Protein AF-A0A074Z1I9-F1 (afdb_monomer_lite)

Structure (mmCIF, N/CA/C/O backbone):
data_AF-A0A074Z1I9-F1
#
_entry.id   AF-A0A074Z1I9-F1
#
loop_
_atom_site.group_PDB
_atom_site.id
_atom_site.type_symbol
_atom_site.label_atom_id
_atom_site.label_alt_id
_atom_site.label_comp_id
_atom_site.label_asym_id
_atom_site.label_entity_id
_atom_site.label_seq_id
_atom_site.pdbx_PDB_ins_code
_atom_site.Cartn_x
_atom_site.Cartn_y
_atom_site.Cartn_z
_atom_site.occupancy
_atom_site.B_iso_or_equiv
_atom_site.auth_seq_id
_atom_site.auth_comp_id
_atom_site.auth_asym_id
_atom_site.auth_atom_id
_atom_site.pdbx_PDB_model_num
ATOM 1 N N . TRP A 1 1 ? 6.965 2.375 -13.807 1.00 89.19 1 TRP A N 1
ATOM 2 C CA . TRP A 1 1 ? 5.903 2.749 -12.855 1.00 89.19 1 TRP A CA 1
ATOM 3 C C . TRP A 1 1 ? 4.991 1.568 -12.574 1.00 89.19 1 TRP A C 1
ATOM 5 O O . TRP A 1 1 ? 4.838 0.705 -13.433 1.00 89.19 1 TRP A O 1
ATOM 15 N N . ILE A 1 2 ? 4.421 1.511 -11.373 1.00 94.44 2 ILE A N 1
ATOM 16 C CA . ILE A 1 2 ? 3.425 0.518 -10.962 1.00 94.44 2 ILE A CA 1
ATOM 17 C C . ILE A 1 2 ? 2.155 1.262 -10.552 1.00 94.44 2 ILE A C 1
ATOM 19 O O . ILE A 1 2 ? 2.237 2.251 -9.822 1.00 94.44 2 ILE A O 1
ATOM 23 N N . LEU A 1 3 ? 0.995 0.778 -10.992 1.00 95.69 3 LEU A N 1
ATOM 24 C CA . LEU A 1 3 ? -0.286 1.140 -10.397 1.00 95.69 3 LEU A CA 1
ATOM 25 C C . LEU A 1 3 ? -0.523 0.187 -9.223 1.00 95.69 3 LEU A C 1
ATOM 27 O O . LEU A 1 3 ? -0.959 -0.951 -9.404 1.00 95.69 3 LEU A O 1
ATOM 31 N N . ALA A 1 4 ? -0.163 0.635 -8.023 1.00 96.50 4 ALA A N 1
ATOM 32 C CA . ALA A 1 4 ? -0.278 -0.159 -6.811 1.00 96.50 4 ALA A CA 1
ATOM 33 C C . ALA A 1 4 ? -1.716 -0.103 -6.300 1.00 96.50 4 ALA A C 1
ATOM 35 O O . ALA A 1 4 ? -2.220 0.984 -6.013 1.00 96.50 4 ALA A O 1
ATOM 36 N N . ARG A 1 5 ? -2.361 -1.263 -6.177 1.00 97.25 5 ARG A N 1
ATOM 37 C CA . ARG A 1 5 ? -3.662 -1.430 -5.527 1.00 97.25 5 ARG A CA 1
ATOM 38 C C . ARG A 1 5 ? -3.447 -1.980 -4.128 1.00 97.25 5 ARG A C 1
ATOM 40 O O . ARG A 1 5 ? -2.879 -3.053 -3.982 1.00 97.25 5 ARG A O 1
ATOM 47 N N . PHE A 1 6 ? -3.881 -1.250 -3.117 1.00 97.38 6 PHE A N 1
ATOM 48 C CA . PHE A 1 6 ? -3.733 -1.612 -1.717 1.00 97.38 6 PHE A CA 1
ATOM 49 C C . PHE A 1 6 ? -5.033 -2.224 -1.208 1.00 97.38 6 PHE A C 1
ATOM 51 O O . PHE A 1 6 ? -6.098 -1.635 -1.392 1.00 97.38 6 PHE A O 1
ATOM 58 N N . TYR A 1 7 ? -4.929 -3.379 -0.556 1.00 95.75 7 TYR A N 1
ATOM 59 C CA . TYR A 1 7 ? -6.048 -4.124 0.010 1.00 95.75 7 TYR A CA 1
ATOM 60 C C . TYR A 1 7 ? -5.778 -4.440 1.476 1.00 95.75 7 TYR A C 1
ATOM 62 O O . TYR A 1 7 ? -4.732 -4.994 1.812 1.00 95.75 7 TYR A O 1
ATOM 70 N N . CYS A 1 8 ? -6.718 -4.112 2.354 1.00 92.62 8 CYS A N 1
ATOM 71 C CA . CYS A 1 8 ? -6.594 -4.414 3.765 1.00 92.62 8 CYS A CA 1
ATOM 72 C C . CYS A 1 8 ? -7.207 -5.785 4.017 1.00 92.62 8 CYS A C 1
ATOM 74 O O . CYS A 1 8 ? -8.392 -6.000 3.776 1.00 92.62 8 CYS A O 1
ATOM 76 N N . LEU A 1 9 ? -6.398 -6.716 4.520 1.00 90.38 9 LEU A N 1
ATOM 77 C CA . LEU A 1 9 ? -6.837 -8.096 4.734 1.00 90.38 9 LEU A CA 1
ATOM 78 C C . LEU A 1 9 ? -7.972 -8.220 5.761 1.00 90.38 9 LEU A C 1
ATOM 80 O O . LEU A 1 9 ? -8.673 -9.223 5.763 1.00 90.38 9 LEU A O 1
ATOM 84 N N . SER A 1 10 ? -8.161 -7.216 6.616 1.00 85.69 10 SER A N 1
ATOM 85 C CA . SER A 1 10 ? -9.186 -7.215 7.665 1.00 85.69 10 SER A CA 1
ATOM 86 C C . SER A 1 10 ? -10.587 -6.804 7.198 1.00 85.69 10 SER A C 1
ATOM 88 O O . SER A 1 10 ? -11.512 -6.951 7.985 1.00 85.69 10 SER A O 1
ATOM 90 N N . CYS A 1 11 ? -10.740 -6.289 5.973 1.00 86.69 11 CYS A N 1
ATOM 91 C CA . CYS A 1 11 ? -12.033 -5.942 5.354 1.00 86.69 11 CYS A CA 1
ATOM 92 C C . CYS A 1 11 ? -12.091 -6.346 3.883 1.00 86.69 11 CYS A C 1
ATOM 94 O O . CYS A 1 11 ? -12.716 -5.658 3.073 1.00 86.69 11 CYS A O 1
ATOM 96 N N . LEU A 1 12 ? -11.386 -7.406 3.491 1.00 88.56 12 LEU A N 1
ATOM 97 C CA . LEU A 1 12 ? -11.236 -7.758 2.080 1.00 88.56 12 LEU A CA 1
ATOM 98 C C . LEU A 1 12 ? -12.593 -8.032 1.400 1.00 88.56 12 LEU A C 1
ATOM 100 O O . LEU A 1 12 ? -12.751 -7.797 0.204 1.00 88.56 12 LEU A O 1
ATOM 104 N N . GLU A 1 13 ? -13.584 -8.477 2.171 1.00 87.50 13 GLU A N 1
ATOM 105 C CA . GLU A 1 13 ? -14.967 -8.705 1.757 1.00 87.50 13 GLU A CA 1
ATOM 106 C C . GLU A 1 13 ? -15.760 -7.422 1.446 1.00 87.50 13 GLU A C 1
ATOM 108 O O . GLU A 1 13 ? -16.782 -7.488 0.760 1.00 87.50 13 GLU A O 1
ATOM 113 N N . ILE A 1 14 ? -15.288 -6.252 1.890 1.00 86.31 14 ILE A N 1
ATOM 114 C CA . ILE A 1 14 ? -15.908 -4.947 1.634 1.00 86.31 14 ILE A CA 1
ATOM 115 C C . ILE A 1 14 ? -15.129 -4.240 0.517 1.00 86.31 14 ILE A C 1
ATOM 117 O O . ILE A 1 14 ? -14.149 -3.533 0.753 1.00 86.31 14 ILE A O 1
ATOM 121 N N . SER A 1 15 ? -15.572 -4.406 -0.731 1.00 83.44 15 SER A N 1
ATOM 122 C CA . SER A 1 15 ? -14.830 -3.940 -1.914 1.00 83.44 15 SER A CA 1
ATOM 123 C C . SER A 1 15 ? -14.490 -2.445 -1.899 1.00 83.44 15 SER A C 1
ATOM 125 O O . SER A 1 15 ? -13.378 -2.074 -2.267 1.00 83.44 15 SER A O 1
ATOM 127 N N . GLU A 1 16 ? -15.413 -1.594 -1.444 1.00 84.62 16 GLU A N 1
ATOM 128 C CA . GLU A 1 16 ? -15.277 -0.127 -1.450 1.00 84.62 16 GLU A CA 1
ATOM 129 C C . GLU A 1 16 ? -14.830 0.457 -0.098 1.00 84.62 16 GLU A C 1
ATOM 131 O O . GLU A 1 16 ? -15.015 1.645 0.169 1.00 84.62 16 GLU A O 1
ATOM 136 N N . HIS A 1 17 ? -14.239 -0.364 0.776 1.00 87.62 17 HIS A N 1
ATOM 137 C CA . HIS A 1 17 ? -13.730 0.116 2.058 1.00 87.62 17 HIS A CA 1
ATOM 138 C C . HIS A 1 17 ? -12.610 1.162 1.849 1.00 87.62 17 HIS A C 1
ATOM 140 O O . HIS A 1 17 ? -11.752 0.959 0.995 1.00 87.62 17 HIS A O 1
ATOM 146 N N . PRO A 1 18 ? -12.521 2.257 2.631 1.00 86.75 18 PRO A N 1
ATOM 147 C CA . PRO A 1 18 ? -11.529 3.328 2.437 1.00 86.75 18 PRO A CA 1
ATOM 148 C C . PRO A 1 18 ? -10.084 2.911 2.724 1.00 86.75 18 PRO A C 1
ATOM 150 O O . PRO A 1 18 ? -9.142 3.629 2.387 1.00 86.75 18 PRO A O 1
ATOM 153 N N . TYR A 1 19 ? -9.897 1.747 3.341 1.00 89.69 19 TYR A N 1
ATOM 154 C CA . TYR A 1 19 ? -8.596 1.089 3.440 1.00 89.69 19 TYR A CA 1
ATOM 155 C C . TYR A 1 19 ? -8.171 0.406 2.130 1.00 89.69 19 TYR A C 1
ATOM 157 O O . TYR A 1 19 ? -7.014 0.024 1.981 1.00 89.69 19 TYR A O 1
ATOM 165 N N . HIS A 1 20 ? -9.062 0.311 1.145 1.00 93.19 20 HIS A N 1
ATOM 166 C CA . HIS A 1 20 ? -8.740 -0.080 -0.218 1.00 93.19 20 HIS A CA 1
ATOM 167 C C . HIS A 1 20 ? -8.540 1.163 -1.073 1.00 93.19 20 HIS A C 1
ATOM 169 O O . HIS A 1 20 ? -9.398 2.042 -1.148 1.00 93.19 20 HIS A O 1
ATOM 175 N N . PHE A 1 21 ? -7.383 1.269 -1.717 1.00 94.94 21 PHE A N 1
ATOM 176 C CA . PHE A 1 21 ? -7.067 2.429 -2.546 1.00 94.94 21 PHE A CA 1
ATOM 177 C C . PHE A 1 21 ? -6.017 2.089 -3.597 1.00 94.94 21 PHE A C 1
ATOM 179 O O . PHE A 1 21 ? -5.384 1.040 -3.554 1.00 94.94 21 PHE A O 1
ATOM 186 N N . SER A 1 22 ? -5.826 2.981 -4.566 1.00 95.38 22 SER A N 1
ATOM 187 C CA . SER A 1 22 ? -4.796 2.830 -5.596 1.00 95.38 22 SER A CA 1
ATOM 188 C C . SER A 1 22 ? -3.871 4.039 -5.635 1.00 95.38 22 SER A C 1
ATOM 190 O O . SER A 1 22 ? -4.297 5.160 -5.353 1.00 95.38 22 SER A O 1
ATOM 192 N N . ARG A 1 23 ? -2.601 3.824 -5.987 1.00 94.12 23 ARG A N 1
ATOM 193 C CA . ARG A 1 23 ? -1.612 4.895 -6.154 1.00 94.12 23 ARG A CA 1
ATOM 194 C C . ARG A 1 23 ? -0.532 4.504 -7.157 1.00 94.12 23 ARG A C 1
ATOM 196 O O . ARG A 1 23 ? -0.017 3.391 -7.116 1.00 94.12 23 ARG A O 1
ATOM 203 N N . SER A 1 24 ? -0.135 5.443 -8.010 1.00 93.25 24 SER A N 1
ATOM 204 C CA . SER A 1 24 ? 1.043 5.269 -8.863 1.00 93.25 24 SER A CA 1
ATOM 205 C C . SER A 1 24 ? 2.323 5.394 -8.038 1.00 93.25 24 SER A C 1
ATOM 207 O O . SER A 1 24 ? 2.518 6.389 -7.336 1.00 93.25 24 SER A O 1
ATOM 209 N N . ILE A 1 25 ? 3.197 4.393 -8.130 1.00 94.00 25 ILE A N 1
ATOM 210 C CA . ILE A 1 25 ? 4.480 4.344 -7.420 1.00 94.00 25 ILE A CA 1
ATOM 211 C C . ILE A 1 25 ? 5.622 3.927 -8.352 1.00 94.00 25 ILE A C 1
ATOM 213 O O . ILE A 1 25 ? 5.417 3.317 -9.408 1.00 94.00 25 ILE A O 1
ATOM 217 N N . SER A 1 26 ? 6.850 4.247 -7.952 1.00 93.06 26 SER A N 1
ATOM 218 C CA . SER A 1 26 ? 8.040 3.729 -8.621 1.00 93.06 26 SER A CA 1
ATOM 219 C C . SER A 1 26 ? 8.289 2.280 -8.203 1.00 93.06 26 SER A C 1
ATOM 221 O O . SER A 1 26 ? 8.063 1.908 -7.057 1.00 93.06 26 SER A O 1
ATOM 223 N N . VAL A 1 27 ? 8.818 1.459 -9.112 1.00 93.56 27 VAL A N 1
ATOM 224 C CA . VAL A 1 27 ? 9.284 0.105 -8.756 1.00 93.56 27 VAL A CA 1
ATOM 225 C C . VAL A 1 27 ? 10.576 0.139 -7.921 1.00 93.56 27 VAL A C 1
ATOM 227 O O . VAL A 1 27 ? 10.934 -0.845 -7.290 1.00 93.56 27 VAL A O 1
ATOM 230 N N . ASN A 1 28 ? 11.243 1.293 -7.855 1.00 94.19 28 ASN A N 1
ATOM 231 C CA . ASN A 1 28 ? 12.412 1.504 -6.997 1.00 94.19 28 ASN A CA 1
ATOM 232 C C . ASN A 1 28 ? 12.014 1.948 -5.576 1.00 94.19 28 ASN A C 1
ATOM 234 O O . ASN A 1 28 ? 12.870 2.311 -4.776 1.00 94.19 28 ASN A O 1
ATOM 238 N N . THR A 1 29 ? 10.715 2.001 -5.267 1.00 94.31 29 THR A N 1
ATOM 239 C CA . THR A 1 29 ? 10.237 2.258 -3.906 1.00 94.31 29 THR A CA 1
ATOM 240 C C . THR A 1 29 ? 10.668 1.105 -2.995 1.00 94.31 29 THR A C 1
ATOM 242 O O . THR A 1 29 ? 10.615 -0.056 -3.394 1.00 94.31 29 THR A O 1
ATOM 245 N N . TYR A 1 30 ? 11.100 1.420 -1.776 1.00 94.75 30 TYR A N 1
ATOM 246 C CA . TYR A 1 30 ? 11.354 0.423 -0.737 1.00 94.75 30 TYR A CA 1
ATOM 247 C C . TYR A 1 30 ? 10.040 -0.093 -0.143 1.00 94.75 30 TYR A C 1
ATOM 249 O O . TYR A 1 30 ? 9.078 0.670 -0.033 1.00 94.75 30 TYR A O 1
ATOM 257 N N . SER A 1 31 ? 10.003 -1.354 0.301 1.00 92.06 31 SER A N 1
ATOM 258 C CA . SER A 1 31 ? 8.825 -1.939 0.968 1.00 92.06 31 SER A CA 1
ATOM 259 C C . SER A 1 31 ? 8.329 -1.094 2.147 1.00 92.06 31 SER A C 1
ATOM 261 O O . SER A 1 31 ? 7.126 -0.961 2.347 1.00 92.06 31 SER A O 1
ATOM 263 N N . GLU A 1 32 ? 9.234 -0.472 2.908 1.00 91.50 32 GLU A N 1
ATOM 264 C CA . GLU A 1 32 ? 8.873 0.424 4.018 1.00 91.50 32 GLU A CA 1
ATOM 265 C C . GLU A 1 32 ? 8.092 1.662 3.549 1.00 91.50 32 GLU A C 1
ATOM 267 O O . GLU A 1 32 ? 7.127 2.074 4.191 1.00 91.50 32 GLU A O 1
ATOM 272 N N . GLY A 1 33 ? 8.421 2.189 2.366 1.00 93.44 33 GLY A N 1
ATOM 273 C CA . GLY A 1 33 ? 7.718 3.322 1.773 1.00 93.44 33 GLY A CA 1
ATOM 274 C C . GLY A 1 33 ? 6.268 2.987 1.417 1.00 93.44 33 GLY A C 1
ATOM 275 O O . GLY A 1 33 ? 5.417 3.877 1.401 1.00 93.44 33 GLY A O 1
ATOM 276 N N . LEU A 1 34 ? 5.947 1.708 1.184 1.00 95.25 34 LEU A N 1
ATOM 277 C CA . LEU A 1 34 ? 4.559 1.268 1.030 1.00 95.25 34 LEU A CA 1
ATOM 278 C C . LEU A 1 34 ? 3.775 1.404 2.337 1.00 95.25 34 LEU A C 1
ATOM 280 O O . LEU A 1 34 ? 2.626 1.845 2.308 1.00 95.25 34 LEU A O 1
ATOM 284 N N . ALA A 1 35 ? 4.389 1.077 3.478 1.00 92.31 35 ALA A N 1
ATOM 285 C CA . ALA A 1 35 ? 3.756 1.254 4.782 1.00 92.31 35 ALA A CA 1
ATOM 286 C C . ALA A 1 35 ? 3.444 2.734 5.036 1.00 92.31 35 ALA A C 1
ATOM 288 O O . ALA A 1 35 ? 2.341 3.062 5.469 1.00 92.31 35 ALA A O 1
ATOM 289 N N . ASP A 1 36 ? 4.353 3.642 4.681 1.00 91.94 36 ASP A N 1
ATOM 290 C CA . ASP A 1 36 ? 4.115 5.082 4.812 1.00 91.94 36 ASP A CA 1
ATOM 291 C C . ASP A 1 36 ? 3.004 5.585 3.890 1.00 91.94 36 ASP A C 1
ATOM 293 O O . ASP A 1 36 ? 2.187 6.415 4.292 1.00 91.94 36 ASP A O 1
ATOM 297 N N . ILE A 1 37 ? 2.912 5.063 2.664 1.00 94.38 37 ILE A N 1
ATOM 298 C CA . ILE A 1 37 ? 1.786 5.351 1.765 1.00 94.38 37 ILE A CA 1
ATOM 299 C C . ILE A 1 37 ? 0.463 4.920 2.404 1.00 94.38 37 ILE A C 1
ATOM 301 O O . ILE A 1 37 ? -0.494 5.699 2.386 1.00 94.38 37 ILE A O 1
ATOM 305 N N . ILE A 1 38 ? 0.418 3.720 2.990 1.00 92.88 38 ILE A N 1
ATOM 306 C CA . ILE A 1 38 ? -0.762 3.207 3.691 1.00 92.88 38 ILE A CA 1
ATOM 307 C C . ILE A 1 38 ? -1.116 4.129 4.854 1.00 92.88 38 ILE A C 1
ATOM 309 O O . ILE A 1 38 ? -2.239 4.627 4.891 1.00 92.88 38 ILE A O 1
ATOM 313 N N . ARG A 1 39 ? -0.183 4.436 5.762 1.00 89.06 39 ARG A N 1
ATOM 314 C CA . ARG A 1 39 ? -0.447 5.321 6.913 1.00 89.06 39 ARG A CA 1
ATOM 315 C C . ARG A 1 39 ? -0.966 6.687 6.480 1.00 89.06 39 ARG A C 1
ATOM 317 O O . ARG A 1 39 ? -1.985 7.142 6.987 1.00 89.06 39 ARG A O 1
ATOM 324 N N . ASN A 1 40 ? -0.322 7.301 5.490 1.00 88.56 40 ASN A N 1
ATOM 325 C CA . ASN A 1 40 ? -0.712 8.618 4.993 1.00 88.56 40 ASN A CA 1
ATOM 326 C C . ASN A 1 40 ? -2.117 8.628 4.377 1.00 88.56 40 ASN A C 1
ATOM 328 O O . ASN A 1 40 ? -2.834 9.614 4.520 1.00 88.56 40 ASN A O 1
ATOM 332 N N . ARG A 1 41 ? -2.520 7.552 3.687 1.00 88.31 41 ARG A N 1
ATOM 333 C CA . ARG A 1 41 ? -3.857 7.463 3.083 1.00 88.31 41 ARG A CA 1
ATOM 334 C C . ARG A 1 41 ? -4.941 7.116 4.099 1.00 88.31 41 ARG A C 1
ATOM 336 O O . ARG A 1 41 ? -6.062 7.595 3.978 1.00 88.31 41 ARG A O 1
ATOM 343 N N . THR A 1 42 ? -4.615 6.257 5.055 1.00 84.31 42 THR A N 1
ATOM 344 C CA . THR A 1 42 ? -5.597 5.601 5.929 1.00 84.31 42 THR A CA 1
ATOM 345 C C . THR A 1 42 ? -5.682 6.212 7.323 1.00 84.31 42 THR A C 1
ATOM 347 O O . THR A 1 42 ? -6.633 5.934 8.047 1.00 84.31 42 THR A O 1
ATOM 350 N N . GLY A 1 43 ? -4.697 7.019 7.722 1.00 80.88 43 GLY A N 1
ATOM 351 C CA . GLY A 1 43 ? -4.579 7.540 9.082 1.00 80.88 43 GLY A CA 1
ATOM 352 C C . GLY A 1 43 ? -4.173 6.486 10.116 1.00 80.88 43 GLY A C 1
ATOM 353 O O . GLY A 1 43 ? -4.246 6.755 11.311 1.00 80.88 43 GLY A O 1
ATOM 354 N N . LEU A 1 44 ? -3.759 5.286 9.689 1.00 81.44 44 LEU A N 1
ATOM 355 C CA . LEU A 1 44 ? -3.325 4.236 10.606 1.00 81.44 44 LEU A CA 1
ATOM 356 C C . LEU A 1 44 ? -2.033 4.639 11.329 1.00 81.44 44 LEU A C 1
ATOM 358 O O . LEU A 1 44 ? -1.005 4.885 10.702 1.00 81.44 44 LEU A O 1
ATOM 362 N N . CYS A 1 45 ? -2.067 4.615 12.660 1.00 76.44 45 CYS A N 1
ATOM 363 C CA . CYS A 1 45 ? -0.922 4.936 13.521 1.00 76.44 45 CYS A CA 1
ATOM 364 C C . CYS A 1 45 ? -0.130 3.695 13.972 1.00 76.44 45 CYS A C 1
ATOM 366 O O . CYS A 1 45 ? 0.621 3.757 14.942 1.00 76.44 45 CYS A O 1
ATOM 368 N N . THR A 1 46 ? -0.306 2.552 13.304 1.00 76.94 46 THR A N 1
ATOM 369 C CA . THR A 1 46 ? 0.339 1.300 13.719 1.00 76.94 46 THR A CA 1
ATOM 370 C C . THR A 1 46 ? 1.866 1.338 13.511 1.00 76.94 46 THR A C 1
ATOM 372 O O . THR A 1 46 ? 2.334 1.779 12.446 1.00 76.94 46 THR A O 1
ATOM 375 N N . PRO A 1 47 ? 2.667 0.850 14.484 1.00 75.31 47 PRO A N 1
ATOM 376 C CA . PRO A 1 47 ? 4.123 0.813 14.364 1.00 75.31 47 PRO A CA 1
ATOM 377 C C . PRO A 1 47 ? 4.581 -0.106 13.228 1.00 75.31 47 PRO A C 1
ATOM 379 O O . PRO A 1 47 ? 5.529 0.226 12.519 1.00 75.31 47 PRO A O 1
ATOM 382 N N . LYS A 1 48 ? 3.872 -1.216 12.981 1.00 84.12 48 LYS A N 1
ATOM 383 C CA . LYS A 1 48 ? 4.209 -2.184 11.930 1.00 84.12 48 LYS A CA 1
ATOM 384 C C . LYS A 1 48 ? 3.017 -2.465 11.020 1.00 84.12 48 LYS A C 1
ATOM 386 O O . LYS A 1 48 ? 1.870 -2.533 11.462 1.00 84.12 48 LYS A O 1
ATOM 391 N N . ILE A 1 49 ? 3.305 -2.629 9.731 1.00 89.75 49 ILE A N 1
ATOM 392 C CA . ILE A 1 49 ? 2.355 -3.057 8.700 1.00 89.75 49 ILE A CA 1
ATOM 393 C C . ILE A 1 49 ? 3.036 -4.175 7.915 1.00 89.75 49 ILE A C 1
ATOM 395 O O . ILE A 1 49 ? 4.069 -3.938 7.292 1.00 89.75 49 ILE A O 1
ATOM 399 N N . ALA A 1 50 ? 2.476 -5.381 7.964 1.00 92.00 50 ALA A N 1
ATOM 400 C CA . ALA A 1 50 ? 2.897 -6.469 7.091 1.00 92.00 50 ALA A CA 1
ATOM 401 C C . ALA A 1 50 ? 2.271 -6.278 5.708 1.00 92.00 50 ALA A C 1
ATOM 403 O O . ALA A 1 50 ? 1.100 -5.903 5.614 1.00 92.00 50 ALA A O 1
ATOM 404 N N . ILE A 1 51 ? 3.050 -6.506 4.649 1.00 95.31 51 ILE A N 1
ATOM 405 C CA . ILE A 1 51 ? 2.640 -6.293 3.257 1.00 95.31 51 ILE A CA 1
ATOM 406 C C . ILE A 1 51 ? 3.016 -7.526 2.438 1.00 95.31 51 ILE A C 1
ATOM 408 O O . ILE A 1 51 ? 4.123 -8.048 2.563 1.00 95.31 51 ILE A O 1
ATOM 412 N N . PHE A 1 52 ? 2.094 -7.959 1.589 1.00 96.19 52 PHE A N 1
ATOM 413 C CA . PHE A 1 52 ? 2.139 -9.191 0.817 1.00 96.19 52 PHE A CA 1
ATOM 414 C C . PHE A 1 52 ? 1.701 -8.945 -0.630 1.00 96.19 52 PHE A C 1
ATOM 416 O O . PHE A 1 52 ? 1.037 -7.951 -0.933 1.00 96.19 52 PHE A O 1
ATOM 423 N N . LEU A 1 53 ? 2.028 -9.886 -1.517 1.00 95.62 53 LEU A N 1
ATOM 424 C CA . LEU A 1 53 ? 1.599 -9.873 -2.924 1.00 95.62 53 LEU A CA 1
ATOM 425 C C . LEU A 1 53 ? 0.388 -10.776 -3.205 1.00 95.62 53 LEU A C 1
ATOM 427 O O . LEU A 1 53 ? -0.101 -10.804 -4.332 1.00 95.62 53 LEU A O 1
ATOM 431 N N . SER A 1 54 ? -0.106 -11.493 -2.191 1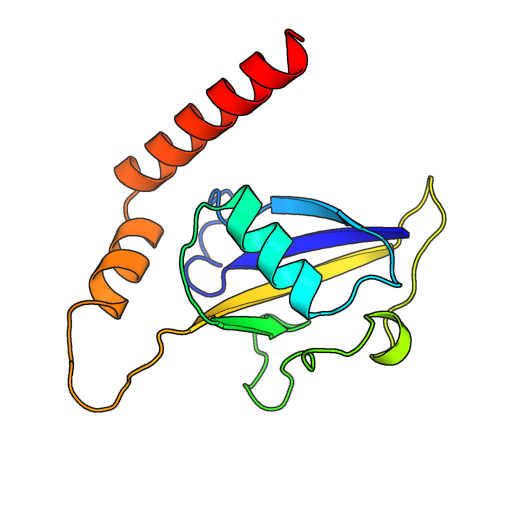.00 94.56 54 SER A N 1
ATOM 432 C CA . SER A 1 54 ? -1.298 -12.339 -2.287 1.00 94.56 54 SER A CA 1
ATOM 433 C C . SER A 1 54 ? -2.218 -12.150 -1.083 1.00 94.56 54 SER A C 1
ATOM 435 O O . SER A 1 54 ? -1.761 -11.795 0.004 1.00 94.56 54 SER A O 1
ATOM 437 N N . SER A 1 55 ? -3.514 -12.399 -1.275 1.00 92.06 55 SER A N 1
ATOM 438 C CA . SER A 1 55 ? -4.531 -12.304 -0.221 1.00 92.06 55 SER A CA 1
ATOM 439 C C . SER A 1 55 ? -4.477 -13.458 0.783 1.00 92.06 55 SER A C 1
ATOM 441 O O . SER A 1 55 ? -4.903 -13.307 1.921 1.00 92.06 55 SER A O 1
ATOM 443 N N . ASP A 1 56 ? -3.978 -14.613 0.350 1.00 90.38 56 ASP A N 1
ATOM 444 C CA . ASP A 1 56 ? -3.808 -15.846 1.130 1.00 90.38 56 ASP A CA 1
ATOM 445 C C . ASP A 1 56 ? -2.365 -16.028 1.632 1.00 90.38 56 ASP A C 1
ATOM 447 O O . ASP A 1 56 ? -1.979 -17.108 2.073 1.00 90.38 56 ASP A O 1
ATOM 451 N N . ALA A 1 57 ? -1.562 -14.967 1.549 1.00 84.00 57 ALA A N 1
ATOM 452 C CA . ALA A 1 57 ? -0.151 -14.982 1.882 1.00 84.00 57 ALA A CA 1
ATOM 453 C C . ALA A 1 57 ? 0.111 -15.331 3.357 1.00 84.00 57 ALA A C 1
ATOM 455 O O . 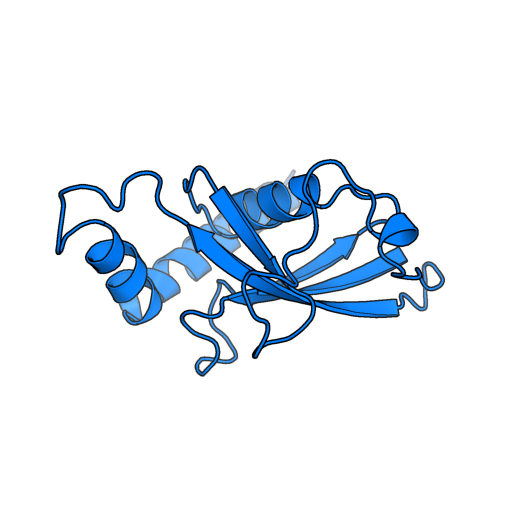ALA A 1 57 ? -0.496 -14.775 4.276 1.00 84.00 57 ALA A O 1
ATOM 456 N N . GLU A 1 58 ? 1.079 -16.220 3.568 1.00 86.00 58 GLU A N 1
ATOM 457 C CA . GLU A 1 58 ? 1.631 -16.525 4.886 1.00 86.00 58 GLU A CA 1
ATOM 458 C C . GLU A 1 58 ? 2.634 -15.450 5.321 1.00 86.00 58 GLU A C 1
ATOM 460 O O . GLU A 1 58 ? 3.284 -14.815 4.485 1.00 86.00 58 GLU A O 1
ATOM 465 N N . ASP A 1 59 ? 2.849 -15.308 6.632 1.00 82.88 59 ASP A N 1
ATOM 466 C CA . ASP A 1 59 ? 3.804 -14.343 7.199 1.00 82.88 59 ASP A CA 1
ATOM 467 C C . ASP A 1 59 ? 5.240 -14.540 6.660 1.00 82.88 59 ASP A C 1
ATOM 469 O O . ASP A 1 59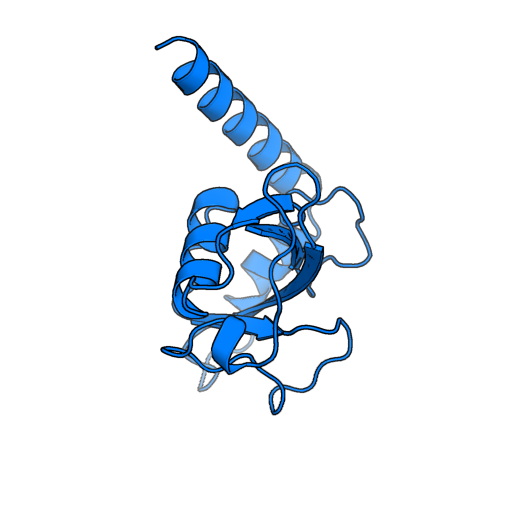 ? 6.004 -13.584 6.539 1.00 82.88 59 ASP A O 1
ATOM 473 N N . SER A 1 60 ? 5.594 -15.764 6.247 1.00 86.19 60 SER A N 1
ATOM 474 C CA . SER A 1 60 ? 6.875 -16.108 5.605 1.00 86.19 60 SER A CA 1
ATOM 475 C C . SER A 1 60 ? 7.090 -15.431 4.243 1.00 86.19 60 SER A C 1
ATOM 477 O O . SER A 1 60 ? 8.227 -15.275 3.800 1.00 86.19 60 SER A O 1
ATOM 479 N N . THR A 1 61 ? 6.008 -15.013 3.584 1.00 89.81 61 THR A N 1
ATOM 480 C CA . THR A 1 61 ? 6.010 -14.373 2.258 1.00 89.81 61 THR A CA 1
ATOM 481 C C . THR A 1 61 ? 5.899 -12.851 2.329 1.00 89.81 61 THR A C 1
ATOM 483 O O . THR A 1 61 ? 5.742 -12.186 1.302 1.00 89.81 61 THR A O 1
ATOM 486 N N . GLN A 1 62 ? 5.976 -12.287 3.539 1.00 94.06 62 GLN A N 1
ATOM 487 C CA . GLN A 1 62 ? 5.979 -10.848 3.742 1.00 94.06 62 GLN A CA 1
ATOM 488 C C . GLN A 1 62 ? 7.113 -10.195 2.939 1.00 94.06 62 GLN A C 1
ATOM 490 O O . GLN A 1 62 ? 8.263 -10.652 2.962 1.00 94.06 62 GLN A O 1
ATOM 495 N N . LEU A 1 63 ? 6.789 -9.086 2.266 1.00 94.25 63 LEU A N 1
ATOM 496 C CA . LEU A 1 63 ? 7.790 -8.241 1.625 1.00 94.25 63 LEU A CA 1
ATOM 497 C C . LEU A 1 63 ? 8.799 -7.768 2.668 1.00 94.25 63 LEU A C 1
ATOM 499 O O . LEU A 1 63 ? 8.435 -7.257 3.732 1.00 94.25 63 LEU A O 1
ATOM 503 N N . GLN A 1 64 ? 10.075 -7.941 2.347 1.00 92.81 64 GLN A N 1
ATOM 504 C CA . GLN A 1 64 ? 11.148 -7.630 3.272 1.00 92.81 64 GLN A CA 1
ATOM 505 C C . GLN A 1 64 ? 11.269 -6.110 3.413 1.00 92.81 64 GLN A C 1
ATOM 507 O O . GLN A 1 64 ? 11.337 -5.401 2.396 1.00 92.81 64 GLN A O 1
ATOM 512 N N . PRO A 1 65 ? 11.285 -5.585 4.654 1.00 84.31 65 PRO A N 1
ATOM 513 C CA . PRO A 1 65 ? 11.657 -4.199 4.908 1.00 84.31 65 PRO A CA 1
ATOM 514 C C . PRO A 1 65 ? 13.027 -3.883 4.293 1.00 84.31 65 PRO A C 1
ATOM 516 O O . PRO A 1 65 ? 13.812 -4.789 4.017 1.00 84.31 65 PRO A O 1
ATOM 519 N N . GLU A 1 66 ? 13.300 -2.602 4.037 1.00 88.75 66 GLU A N 1
ATOM 520 C CA . GLU A 1 66 ? 14.602 -2.128 3.522 1.00 88.75 66 GLU A CA 1
ATOM 521 C C . GLU A 1 66 ? 15.026 -2.703 2.154 1.00 88.75 66 GLU A C 1
ATOM 523 O O . GLU A 1 66 ? 16.130 -2.453 1.677 1.00 88.75 66 GLU A O 1
ATOM 528 N N . THR A 1 67 ? 14.130 -3.415 1.467 1.00 93.31 67 THR A N 1
ATOM 529 C CA . THR A 1 67 ? 14.365 -3.948 0.121 1.00 93.31 67 THR A CA 1
ATOM 530 C C . THR A 1 67 ? 13.507 -3.201 -0.896 1.00 93.31 67 THR A C 1
ATOM 532 O O . THR A 1 67 ? 12.345 -2.881 -0.625 1.00 93.31 67 THR A O 1
ATOM 535 N N . MET A 1 68 ? 14.060 -2.903 -2.076 1.00 95.38 68 MET A N 1
ATOM 536 C CA . MET A 1 68 ? 13.282 -2.305 -3.163 1.00 95.38 68 MET A CA 1
ATOM 537 C C . MET A 1 68 ? 12.291 -3.316 -3.749 1.00 95.38 68 MET A C 1
ATOM 539 O O . MET A 1 68 ? 12.496 -4.530 -3.699 1.00 95.38 68 MET A O 1
ATOM 543 N N . LEU A 1 69 ? 11.203 -2.824 -4.342 1.00 95.50 69 LEU A N 1
ATOM 544 C CA . LEU A 1 69 ? 10.224 -3.692 -5.003 1.00 95.50 69 LEU A CA 1
ATOM 545 C C . LEU A 1 69 ? 10.840 -4.436 -6.198 1.00 95.50 69 LEU A C 1
ATOM 547 O O . LEU A 1 69 ? 10.565 -5.621 -6.384 1.00 95.50 69 LEU A O 1
ATOM 551 N N . CYS A 1 70 ? 11.713 -3.778 -6.969 1.00 94.88 70 CYS A N 1
ATOM 552 C CA . CYS A 1 70 ? 12.425 -4.413 -8.083 1.00 94.88 70 CYS A CA 1
ATOM 553 C C . CYS A 1 70 ? 13.302 -5.593 -7.650 1.00 94.88 70 CYS A C 1
ATOM 555 O O . CYS A 1 70 ? 13.318 -6.623 -8.325 1.00 94.88 70 CYS A O 1
ATOM 557 N N . ASP A 1 71 ? 13.971 -5.474 -6.504 1.00 94.69 71 ASP A N 1
ATOM 558 C CA . ASP A 1 71 ? 14.856 -6.517 -5.971 1.00 94.69 71 ASP A CA 1
ATOM 559 C C . ASP A 1 71 ? 14.064 -7.723 -5.444 1.00 94.69 71 ASP A C 1
ATOM 561 O O . ASP A 1 71 ? 14.592 -8.825 -5.328 1.00 94.69 71 ASP A O 1
ATOM 565 N N . GLN A 1 72 ? 12.765 -7.532 -5.203 1.00 92.38 72 GLN A N 1
ATOM 566 C CA . GLN A 1 72 ? 11.804 -8.574 -4.832 1.00 92.38 72 GLN A CA 1
ATOM 567 C C . GLN A 1 72 ? 11.033 -9.121 -6.045 1.00 92.38 72 GLN A C 1
ATOM 569 O O . GLN A 1 72 ? 9.999 -9.768 -5.899 1.00 92.38 72 GLN A O 1
ATOM 574 N N . GLY A 1 73 ? 11.535 -8.872 -7.259 1.00 92.38 73 GLY A N 1
ATOM 575 C CA . GLY A 1 73 ? 11.022 -9.459 -8.496 1.00 92.38 73 GLY A CA 1
ATOM 576 C C . GLY A 1 73 ? 9.870 -8.696 -9.150 1.00 92.38 73 GLY A C 1
ATOM 577 O O . GLY A 1 73 ? 9.391 -9.121 -10.205 1.00 92.38 73 GLY A O 1
ATOM 578 N N . LEU A 1 74 ? 9.439 -7.562 -8.586 1.00 93.94 74 LEU A N 1
ATOM 579 C CA . LEU A 1 74 ? 8.4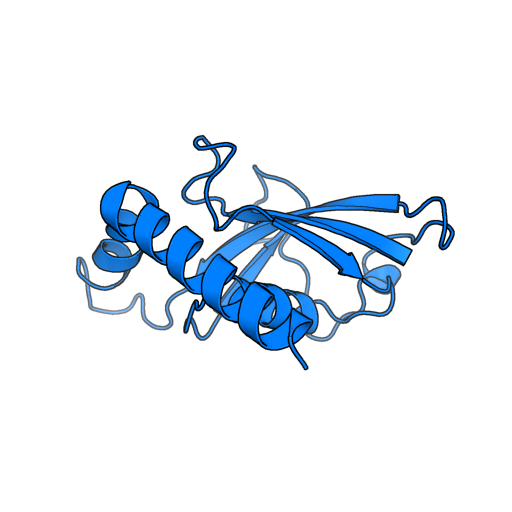26 -6.719 -9.218 1.00 93.94 74 LEU A CA 1
ATOM 580 C C . LEU A 1 74 ? 9.025 -5.963 -10.402 1.00 93.94 74 LEU A C 1
ATOM 582 O O . LEU A 1 74 ? 10.176 -5.531 -10.394 1.00 93.94 74 LEU A O 1
ATOM 586 N N . ARG A 1 75 ? 8.218 -5.771 -11.444 1.00 92.56 75 ARG A N 1
ATOM 587 C CA . ARG A 1 75 ? 8.607 -5.002 -12.626 1.00 92.56 75 ARG A CA 1
ATOM 588 C C . ARG A 1 75 ? 7.669 -3.822 -12.793 1.00 92.56 75 ARG A C 1
ATOM 590 O O . ARG A 1 75 ? 6.475 -3.913 -12.532 1.00 92.56 75 ARG A O 1
ATOM 597 N N . GLY A 1 76 ? 8.233 -2.692 -13.201 1.00 89.19 76 GLY A N 1
ATOM 598 C CA . GLY A 1 76 ? 7.448 -1.530 -13.587 1.00 89.19 76 GLY A CA 1
ATOM 599 C C . GLY A 1 76 ? 7.020 -1.626 -15.048 1.00 89.19 76 GLY A C 1
ATOM 600 O O . GLY A 1 76 ? 7.764 -2.142 -15.877 1.00 89.19 76 GLY A O 1
ATOM 601 N N . GLY A 1 77 ? 5.851 -1.074 -15.351 1.00 89.00 77 GLY A N 1
ATOM 602 C CA . GLY A 1 77 ? 5.444 -0.737 -16.712 1.00 89.00 77 GLY A CA 1
ATOM 603 C C . GLY A 1 77 ? 5.903 0.664 -17.117 1.00 89.00 77 GLY A C 1
ATOM 604 O O . GLY A 1 77 ? 6.581 1.370 -16.355 1.00 89.00 77 GLY A O 1
ATOM 605 N N . GLU A 1 78 ? 5.500 1.073 -18.313 1.00 84.94 78 GLU A N 1
ATOM 606 C CA . GLU A 1 78 ? 5.721 2.421 -18.838 1.00 84.94 78 GLU A CA 1
ATOM 607 C C . GLU A 1 78 ? 4.860 3.455 -18.096 1.00 84.94 78 GLU A C 1
ATOM 609 O O . GLU A 1 78 ? 3.925 3.109 -17.378 1.00 84.94 78 GLU A O 1
ATOM 614 N N . GLU A 1 79 ? 5.175 4.741 -18.241 1.00 70.62 79 GLU A N 1
ATOM 615 C CA . GLU A 1 79 ? 4.450 5.828 -17.562 1.00 70.62 79 GLU A CA 1
ATOM 616 C C . GLU A 1 79 ? 2.957 5.865 -17.928 1.00 70.62 79 GLU A C 1
ATOM 618 O O . GLU A 1 79 ? 2.108 6.002 -17.052 1.00 70.62 79 GLU A O 1
ATOM 623 N N . TRP A 1 80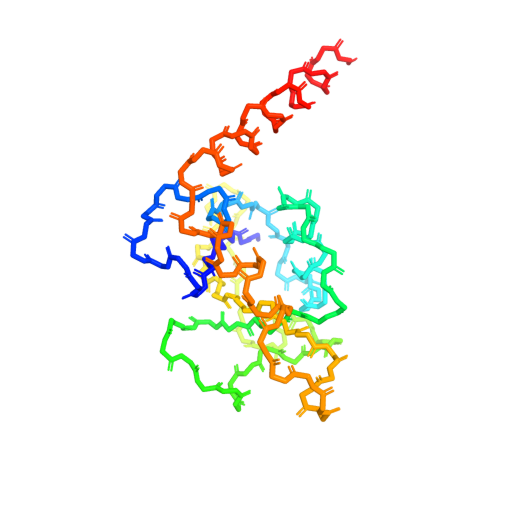 ? 2.638 5.647 -19.206 1.00 80.94 80 TRP A N 1
ATOM 624 C CA . TRP A 1 80 ? 1.266 5.640 -19.731 1.00 80.94 80 TRP A CA 1
ATOM 625 C C . TRP A 1 80 ? 0.630 4.245 -19.768 1.00 80.94 80 TRP A C 1
ATOM 627 O O . TRP A 1 80 ? -0.523 4.098 -20.163 1.00 80.94 80 TRP A O 1
ATOM 637 N N . SER A 1 81 ? 1.381 3.224 -19.356 1.00 85.94 81 SER A N 1
ATOM 638 C CA . SER A 1 81 ? 0.928 1.836 -19.266 1.00 85.94 81 SER A CA 1
ATOM 639 C C . SER A 1 81 ? 1.591 1.165 -18.056 1.00 85.94 81 SER A C 1
ATOM 641 O O . SER A 1 81 ? 2.422 0.260 -18.224 1.00 85.94 81 SER A O 1
ATOM 643 N N . PRO A 1 82 ? 1.292 1.639 -16.829 1.00 88.00 82 PRO A N 1
ATOM 644 C CA . PRO A 1 82 ? 1.916 1.114 -15.627 1.00 88.00 82 PRO A CA 1
ATOM 645 C C . PRO A 1 82 ? 1.496 -0.339 -15.401 1.00 88.00 82 PRO A C 1
ATOM 647 O O . PRO A 1 82 ? 0.374 -0.739 -15.705 1.00 88.00 82 PRO A O 1
ATOM 650 N N . MET A 1 83 ? 2.396 -1.131 -14.823 1.00 92.69 83 MET A N 1
ATOM 651 C CA . MET A 1 83 ? 2.063 -2.494 -14.419 1.00 92.69 83 MET A CA 1
ATOM 652 C C . MET A 1 83 ? 1.176 -2.443 -13.176 1.00 92.69 83 MET A C 1
ATOM 654 O O . MET A 1 83 ? 1.514 -1.764 -12.208 1.00 92.69 83 MET A O 1
ATOM 658 N N . GLU A 1 84 ? 0.046 -3.140 -13.194 1.00 95.31 84 GLU A N 1
ATOM 659 C CA . GLU A 1 84 ? -0.843 -3.218 -12.035 1.00 95.31 84 GLU A CA 1
ATOM 660 C C . GLU A 1 84 ? -0.342 -4.275 -11.050 1.00 95.31 84 GLU A C 1
ATOM 662 O O . GLU A 1 84 ? -0.019 -5.396 -11.445 1.00 95.31 84 GLU A O 1
ATOM 667 N N . VAL A 1 85 ? -0.273 -3.924 -9.764 1.00 96.69 85 VAL A N 1
ATOM 668 C CA . VAL A 1 85 ? 0.184 -4.833 -8.701 1.00 96.69 85 VAL A CA 1
ATOM 669 C C . VAL A 1 85 ? -0.722 -4.695 -7.484 1.00 96.69 85 VAL A C 1
ATOM 671 O O . VAL A 1 85 ? -0.981 -3.582 -7.027 1.00 96.69 85 VAL A O 1
ATOM 674 N N . GLY A 1 86 ? -1.190 -5.828 -6.957 1.00 97.00 86 GLY A N 1
ATOM 675 C CA . GLY A 1 86 ? -1.934 -5.897 -5.702 1.00 97.00 86 GLY A CA 1
ATOM 676 C C . GLY A 1 86 ? -0.998 -6.033 -4.502 1.00 97.00 86 GLY A C 1
ATOM 677 O O . GLY A 1 86 ? -0.200 -6.963 -4.441 1.00 97.00 86 GLY A O 1
ATOM 678 N N . PHE A 1 87 ? -1.124 -5.118 -3.547 1.00 97.50 87 PHE A N 1
ATOM 679 C CA . PHE A 1 87 ? -0.458 -5.144 -2.253 1.00 97.50 87 PHE A CA 1
ATOM 680 C C . PHE A 1 87 ? -1.499 -5.383 -1.166 1.00 97.50 87 PHE A C 1
ATOM 682 O O . PHE A 1 87 ? -2.348 -4.533 -0.899 1.00 97.50 87 PHE A O 1
ATOM 689 N N . TYR A 1 88 ? -1.421 -6.539 -0.525 1.00 96.62 88 TYR A N 1
ATOM 690 C CA . TYR A 1 88 ? -2.302 -6.922 0.570 1.00 96.62 88 TYR A CA 1
ATOM 691 C C . TYR A 1 88 ? -1.603 -6.620 1.881 1.00 96.62 88 TYR A C 1
ATOM 693 O O . TYR A 1 88 ? -0.440 -6.977 2.042 1.00 96.62 88 TYR A O 1
ATOM 701 N N . TYR A 1 89 ? -2.267 -5.945 2.810 1.00 94.06 89 TYR A N 1
ATOM 702 C CA . TYR A 1 89 ? -1.615 -5.500 4.032 1.00 94.06 89 TYR A CA 1
ATOM 703 C C . TYR A 1 89 ? -2.421 -5.788 5.294 1.00 94.06 89 TYR A C 1
ATOM 705 O O . TYR A 1 89 ? -3.656 -5.812 5.293 1.00 94.06 89 TYR A O 1
ATOM 713 N N . ARG A 1 90 ? -1.682 -5.983 6.389 1.00 90.25 90 ARG A N 1
ATOM 714 C CA . ARG A 1 90 ? -2.200 -6.221 7.737 1.00 90.25 90 ARG A CA 1
ATOM 715 C C . ARG A 1 90 ? -1.460 -5.325 8.740 1.00 90.25 90 ARG A C 1
ATOM 717 O O . ARG A 1 90 ? -0.246 -5.471 8.900 1.00 90.25 90 ARG A O 1
ATOM 724 N N . PRO A 1 91 ? -2.148 -4.394 9.418 1.00 86.19 91 PRO A N 1
ATOM 725 C CA . PRO A 1 91 ? -1.603 -3.692 10.579 1.00 86.19 91 PRO A CA 1
ATOM 726 C C . PRO A 1 91 ? -1.190 -4.683 11.678 1.00 86.19 91 PRO A C 1
ATOM 728 O O . PRO A 1 91 ? -1.970 -5.562 12.027 1.00 86.19 91 PRO A O 1
ATOM 731 N N . LEU A 1 92 ? 0.025 -4.555 12.219 1.00 79.69 92 LEU A N 1
ATOM 732 C CA . LEU A 1 92 ? 0.526 -5.370 13.332 1.00 79.69 92 LEU A CA 1
ATOM 733 C C . LEU A 1 92 ? 0.714 -4.504 14.583 1.00 79.69 92 LEU A C 1
ATOM 735 O O . LEU A 1 92 ? 1.454 -3.520 14.540 1.00 79.69 92 LEU A O 1
ATOM 739 N N . MET A 1 93 ? 0.111 -4.889 15.708 1.00 64.12 93 MET A N 1
ATOM 740 C CA . MET A 1 93 ? 0.325 -4.214 16.993 1.00 64.12 93 MET A CA 1
ATOM 741 C C . MET A 1 93 ? 1.531 -4.810 17.742 1.00 64.12 93 MET A C 1
ATOM 743 O O . MET A 1 93 ? 1.620 -6.024 17.933 1.00 64.12 93 MET A O 1
ATOM 747 N N . GLU A 1 94 ? 2.473 -3.968 18.185 1.00 48.25 94 GLU A N 1
ATOM 748 C CA . GLU A 1 94 ? 3.600 -4.391 19.032 1.00 48.25 94 GLU A CA 1
ATOM 749 C C . GLU A 1 94 ? 3.142 -4.578 20.486 1.00 48.25 94 GLU A C 1
ATOM 751 O O . GLU A 1 94 ? 3.193 -3.644 21.277 1.00 48.25 94 GLU A O 1
ATOM 756 N N . ASN A 1 95 ? 2.637 -5.775 20.806 1.00 41.94 95 ASN A N 1
ATOM 757 C CA . ASN A 1 95 ? 2.706 -6.477 22.103 1.00 41.94 95 ASN A CA 1
ATOM 758 C C . ASN A 1 95 ? 1.560 -7.494 22.202 1.00 41.94 95 ASN A C 1
ATOM 760 O O . ASN A 1 95 ? 0.538 -7.249 22.834 1.00 41.94 95 ASN A O 1
ATOM 764 N N . GLN A 1 96 ? 1.764 -8.688 21.644 1.00 46.50 96 GLN A N 1
ATOM 765 C CA . GLN A 1 96 ? 0.920 -9.858 21.936 1.00 46.50 96 GLN A CA 1
ATOM 766 C C . GLN A 1 96 ? 1.384 -10.628 23.186 1.00 46.50 96 GLN A C 1
ATOM 768 O O . GLN A 1 96 ? 1.024 -11.784 23.392 1.00 46.50 96 GLN A O 1
ATOM 773 N N . GLN A 1 97 ? 2.178 -10.001 24.057 1.00 38.25 97 GLN A N 1
ATOM 774 C CA . GLN A 1 97 ? 2.446 -10.521 25.395 1.00 38.25 97 GLN A CA 1
ATOM 775 C C . GLN A 1 97 ? 1.696 -9.650 26.402 1.00 38.25 97 GLN A C 1
ATOM 777 O O . GLN A 1 97 ? 2.189 -8.621 26.847 1.00 38.25 97 GLN A O 1
ATOM 782 N N . SER A 1 98 ? 0.489 -10.104 26.754 1.00 41.38 98 SER A N 1
ATOM 783 C CA . SER A 1 98 ? -0.361 -9.580 27.833 1.00 41.38 98 SER A CA 1
ATOM 784 C C . SER A 1 98 ? -1.206 -8.326 27.541 1.00 41.38 98 SER A C 1
ATOM 786 O O . SER A 1 98 ? -1.183 -7.362 28.303 1.00 41.38 98 SER A O 1
ATOM 788 N N . CYS A 1 99 ? -2.059 -8.383 26.520 1.00 34.31 99 CYS A N 1
ATOM 789 C CA . CYS A 1 99 ? -3.409 -7.809 26.601 1.00 34.31 99 CYS A CA 1
ATOM 790 C C . CYS A 1 99 ? -4.298 -8.493 25.564 1.00 34.31 99 CYS A C 1
ATOM 792 O O . CYS A 1 99 ? -4.382 -8.070 24.416 1.00 34.31 99 CYS A O 1
ATOM 794 N N . SER A 1 100 ? -4.947 -9.576 25.976 1.00 40.62 100 SER A N 1
ATOM 795 C CA . SER A 1 100 ? -6.184 -9.996 25.337 1.00 40.62 100 SER A CA 1
ATOM 796 C C . SER A 1 100 ? -7.186 -8.832 25.417 1.00 40.62 100 SER A C 1
ATOM 798 O O . SER A 1 100 ? -7.427 -8.307 26.503 1.00 40.62 100 SER A O 1
ATOM 800 N N . ASP A 1 101 ? -7.739 -8.446 24.265 1.00 44.72 101 ASP A N 1
ATOM 801 C CA . ASP A 1 101 ? -9.098 -7.892 24.110 1.00 44.72 101 ASP A CA 1
ATOM 802 C C . ASP A 1 101 ? -9.325 -6.383 23.875 1.00 44.72 101 ASP A C 1
ATOM 804 O O . ASP A 1 101 ? -10.486 -5.989 23.821 1.00 44.72 101 ASP A O 1
ATOM 808 N N . ILE A 1 102 ? -8.322 -5.515 23.657 1.00 44.50 102 ILE A N 1
ATOM 809 C CA . ILE A 1 102 ? -8.618 -4.069 23.424 1.00 44.50 102 ILE A CA 1
ATOM 810 C C . ILE A 1 102 ? -8.045 -3.497 22.114 1.00 44.50 102 ILE A C 1
ATOM 812 O O . ILE A 1 102 ? -8.779 -2.856 21.365 1.00 44.50 102 ILE A O 1
ATOM 816 N N . GLY A 1 103 ? -6.772 -3.745 21.789 1.00 44.19 103 GLY A N 1
ATOM 817 C CA . GLY A 1 103 ? -6.126 -3.153 20.601 1.00 44.19 103 GLY A CA 1
ATOM 818 C C . GLY A 1 103 ? -6.611 -3.737 19.270 1.00 44.19 103 GLY A C 1
ATOM 819 O O . GLY A 1 103 ? -6.926 -2.994 18.340 1.00 44.19 103 GLY A O 1
ATOM 820 N N . ASP A 1 104 ? -6.765 -5.062 19.211 1.00 47.84 104 ASP A N 1
ATOM 821 C CA . ASP A 1 104 ? -7.403 -5.728 18.072 1.00 47.84 104 ASP A CA 1
ATOM 822 C C . ASP A 1 104 ? -8.872 -5.303 17.954 1.00 47.84 104 ASP A C 1
ATOM 824 O O . ASP A 1 104 ? -9.387 -5.161 16.852 1.00 47.84 104 ASP A O 1
ATOM 828 N N . PHE A 1 105 ? -9.531 -5.013 19.080 1.00 50.47 105 PHE A N 1
ATOM 829 C CA . PHE A 1 105 ? -10.945 -4.657 19.127 1.00 50.47 105 PHE A CA 1
ATOM 830 C C . PHE A 1 105 ? -11.228 -3.319 18.429 1.00 50.47 105 PHE A C 1
ATOM 832 O O . PHE A 1 105 ? -12.166 -3.238 17.651 1.00 50.47 105 PHE A O 1
ATOM 839 N N . GLU A 1 106 ? -10.417 -2.277 18.628 1.00 54.94 106 GLU A N 1
ATOM 840 C CA . GLU A 1 106 ? -10.707 -0.943 18.072 1.00 54.94 106 GLU A CA 1
ATOM 841 C C . GLU A 1 106 ? -10.469 -0.856 16.552 1.00 54.94 106 GLU A C 1
ATOM 843 O O . GLU A 1 106 ? -11.286 -0.294 15.814 1.00 54.94 106 GLU A O 1
ATOM 848 N N . PHE A 1 107 ? -9.397 -1.480 16.048 1.00 60.66 107 PHE A N 1
ATOM 849 C CA . PHE A 1 107 ? -9.190 -1.606 14.603 1.00 60.66 107 PHE A CA 1
ATOM 850 C C . PHE A 1 107 ? -10.230 -2.543 13.975 1.00 60.66 107 PHE A C 1
ATOM 852 O O . PHE A 1 107 ? -10.887 -2.156 13.015 1.00 60.66 107 PHE A O 1
ATOM 859 N N . VAL A 1 108 ? -10.461 -3.734 14.539 1.00 61.56 108 VAL A N 1
ATOM 860 C CA . VAL A 1 108 ? -11.451 -4.678 13.990 1.00 61.56 108 VAL A CA 1
ATOM 861 C C . VAL A 1 108 ? -12.864 -4.084 14.012 1.00 61.56 108 VAL A C 1
ATOM 863 O O . VAL A 1 108 ? -13.581 -4.231 13.024 1.00 61.56 108 VAL A O 1
ATOM 866 N N . ILE A 1 109 ? -13.251 -3.355 15.067 1.00 61.50 109 ILE A N 1
ATOM 867 C CA . ILE A 1 109 ? -14.534 -2.636 15.120 1.00 61.50 109 ILE A CA 1
ATOM 868 C C . ILE A 1 109 ? -14.591 -1.562 14.038 1.00 61.50 109 ILE A C 1
ATOM 870 O O . ILE A 1 109 ? -15.552 -1.534 13.278 1.00 61.50 109 ILE A O 1
ATOM 874 N N . SER A 1 110 ? -13.587 -0.685 13.942 1.00 63.09 110 SER A N 1
ATOM 875 C CA . SER A 1 110 ? -13.625 0.430 12.979 1.00 63.09 110 SER A CA 1
ATOM 876 C C . SER A 1 110 ? -13.674 -0.032 11.523 1.00 63.09 110 SER A C 1
ATOM 878 O O . SER A 1 110 ? -14.342 0.598 10.706 1.00 63.09 110 SER A O 1
ATOM 880 N N . VAL A 1 111 ? -13.036 -1.160 11.218 1.00 69.56 111 VAL A N 1
ATOM 881 C CA . VAL A 1 111 ? -13.058 -1.808 9.903 1.00 69.56 111 VAL A CA 1
ATOM 882 C C . VAL A 1 111 ? -14.452 -2.353 9.540 1.00 69.56 111 VAL A C 1
ATOM 884 O O . VAL A 1 111 ? -14.826 -2.372 8.370 1.00 69.56 111 VAL A O 1
ATOM 887 N N . HIS A 1 112 ? -15.248 -2.764 10.531 1.00 69.62 112 HIS A N 1
ATOM 888 C CA . HIS A 1 112 ? -16.591 -3.322 10.318 1.00 69.62 112 HIS A CA 1
ATOM 889 C C . HIS A 1 112 ? -17.724 -2.330 10.634 1.00 69.62 112 HIS A C 1
ATOM 891 O O . HIS A 1 112 ? -18.893 -2.653 10.424 1.00 69.62 112 HIS A O 1
ATOM 897 N N . ASP A 1 113 ? -17.408 -1.126 11.121 1.00 75.00 113 ASP A N 1
ATOM 898 C CA . ASP A 1 113 ? -18.389 -0.097 11.469 1.00 75.00 113 ASP A CA 1
ATOM 899 C C . ASP A 1 113 ? -18.583 0.906 10.311 1.00 75.00 113 ASP A C 1
ATOM 901 O O . ASP A 1 113 ? -17.755 1.809 10.120 1.00 75.00 113 ASP A O 1
ATOM 905 N N . PRO A 1 114 ? -19.702 0.821 9.560 1.00 69.00 114 PRO A N 1
ATOM 906 C CA . PRO A 1 114 ? -19.987 1.698 8.426 1.00 69.00 114 PRO A CA 1
ATOM 907 C C . PRO A 1 114 ? -20.061 3.178 8.765 1.00 69.00 114 PRO A C 1
ATOM 909 O O . PRO A 1 114 ? -19.790 4.008 7.897 1.00 69.00 114 PRO A O 1
ATOM 912 N N . ILE A 1 115 ? -20.388 3.542 10.003 1.00 71.56 115 ILE A N 1
ATOM 913 C CA . ILE A 1 115 ? -20.441 4.942 10.422 1.00 71.56 115 ILE A CA 1
ATOM 914 C C . ILE A 1 115 ? -19.019 5.493 10.552 1.00 71.56 115 ILE A C 1
ATOM 916 O O . ILE A 1 115 ? -18.740 6.607 10.095 1.00 71.56 115 ILE A O 1
ATOM 920 N N . LEU A 1 116 ? -18.108 4.710 11.136 1.00 69.19 116 LEU A N 1
ATOM 921 C CA . LEU A 1 116 ? -16.723 5.122 11.356 1.00 69.19 116 LEU A CA 1
ATOM 922 C C . LEU A 1 116 ? -15.961 5.284 10.037 1.00 69.19 116 LEU A C 1
ATOM 924 O O . LEU A 1 116 ? -15.331 6.326 9.828 1.00 69.19 116 LEU A O 1
ATOM 928 N N . TRP A 1 117 ? -16.072 4.335 9.105 1.00 72.88 117 TRP A N 1
ATOM 929 C CA . TRP A 1 117 ? -15.370 4.466 7.826 1.00 72.88 117 TRP A CA 1
ATOM 930 C C . TRP A 1 117 ? -16.052 5.440 6.847 1.00 72.88 117 TRP A C 1
ATOM 932 O O . TRP A 1 117 ? -15.354 6.119 6.091 1.00 72.88 117 TRP A O 1
ATOM 942 N N . SER A 1 118 ? -17.375 5.655 6.932 1.00 63.62 118 SER A N 1
ATOM 943 C CA . SER A 1 118 ? -18.043 6.759 6.206 1.00 63.62 118 SER A CA 1
ATOM 944 C C . SER A 1 118 ? -17.507 8.130 6.626 1.00 63.62 118 SER A C 1
ATOM 946 O O . SER A 1 118 ? -17.299 9.011 5.789 1.00 63.62 118 SER A O 1
ATOM 948 N N . LYS A 1 119 ? -17.236 8.324 7.924 1.00 73.12 119 LYS A N 1
ATOM 949 C CA . LYS A 1 119 ? -16.624 9.559 8.428 1.00 73.12 119 LYS A CA 1
ATOM 950 C C . LYS A 1 119 ? -15.214 9.759 7.868 1.00 73.12 119 LYS A C 1
ATOM 952 O O . LYS A 1 119 ? -14.885 10.873 7.463 1.00 73.12 119 LYS A O 1
ATOM 957 N N . MET A 1 120 ? -14.416 8.691 7.782 1.00 71.94 120 MET A N 1
ATOM 958 C CA . MET A 1 120 ? -13.095 8.756 7.151 1.00 71.94 120 MET A CA 1
ATOM 959 C C . MET A 1 120 ? -13.168 9.218 5.692 1.00 71.94 120 MET A C 1
ATOM 961 O O . MET A 1 120 ? -12.387 10.080 5.298 1.00 71.94 120 MET A O 1
ATOM 965 N N . ILE A 1 121 ? -14.108 8.686 4.903 1.00 71.00 121 ILE A N 1
ATOM 966 C CA . ILE A 1 121 ? -14.298 9.092 3.500 1.00 71.00 121 ILE A CA 1
ATOM 967 C C . ILE A 1 121 ? -14.594 10.593 3.405 1.00 71.00 121 ILE A C 1
ATOM 969 O O . ILE A 1 121 ? -13.978 11.300 2.608 1.00 71.00 121 ILE A O 1
ATOM 973 N N . ILE A 1 122 ? -15.504 11.095 4.244 1.00 71.44 122 ILE A N 1
ATOM 974 C CA . ILE A 1 122 ? -15.877 12.515 4.268 1.00 71.44 122 ILE A CA 1
ATOM 975 C C . ILE A 1 122 ? -14.672 13.398 4.616 1.00 71.44 122 ILE A C 1
ATOM 977 O O . ILE A 1 122 ? -14.463 14.440 3.993 1.00 71.44 122 ILE A O 1
ATOM 981 N N . ASP A 1 123 ? -13.884 13.016 5.618 1.00 75.56 123 ASP A N 1
ATOM 982 C CA . ASP A 1 123 ? -12.737 13.814 6.053 1.00 75.56 123 ASP A CA 1
ATOM 983 C C . ASP A 1 123 ? -11.585 13.780 5.035 1.00 75.56 123 ASP A C 1
ATOM 985 O O . ASP A 1 123 ? -10.894 14.787 4.850 1.00 75.56 123 ASP A O 1
ATOM 989 N N . LEU A 1 124 ? -11.435 12.672 4.307 1.00 71.62 124 LEU A N 1
ATOM 990 C CA . LEU A 1 124 ? -10.494 12.539 3.198 1.00 71.62 124 LEU A CA 1
ATOM 991 C C . LEU A 1 124 ? -10.876 13.441 2.019 1.00 71.62 124 LEU A C 1
ATOM 993 O O . LEU A 1 124 ? -10.029 14.194 1.540 1.00 71.62 124 LEU A O 1
ATOM 997 N N . ALA A 1 125 ? -12.153 13.446 1.624 1.00 74.31 125 ALA A N 1
ATOM 998 C CA . ALA A 1 125 ? -12.665 14.317 0.565 1.00 74.31 125 ALA A CA 1
ATOM 999 C C . ALA A 1 125 ? -12.435 15.804 0.890 1.00 74.31 125 ALA A C 1
ATOM 1001 O O . ALA A 1 125 ? -11.911 16.556 0.073 1.00 74.31 125 ALA A O 1
ATOM 1002 N N . LYS A 1 126 ? -12.703 16.223 2.137 1.00 75.00 126 LYS A N 1
ATOM 1003 C CA . LYS A 1 126 ? -12.411 17.598 2.588 1.00 75.00 126 LYS A CA 1
ATOM 1004 C C . LYS A 1 126 ? -10.922 17.946 2.515 1.00 75.00 126 LYS A C 1
ATOM 1006 O O . LYS A 1 126 ? -10.574 19.104 2.283 1.00 75.00 126 LYS A O 1
ATOM 1011 N N . CYS A 1 127 ? -10.033 16.991 2.791 1.00 70.69 127 CYS A N 1
ATOM 1012 C CA . CYS A 1 127 ? -8.591 17.214 2.690 1.00 70.69 127 CYS A CA 1
ATOM 1013 C C . CYS A 1 127 ? -8.149 17.383 1.232 1.00 70.69 127 CYS A C 1
ATOM 1015 O O . CYS A 1 127 ? -7.363 18.288 0.947 1.00 70.69 127 CYS A O 1
ATOM 1017 N N . GLU A 1 128 ? -8.673 16.558 0.325 1.00 73.56 128 GLU A N 1
ATOM 1018 C CA . GLU A 1 128 ? -8.410 16.646 -1.115 1.00 73.56 128 GLU A CA 1
ATOM 1019 C C . GLU A 1 128 ? -8.900 17.983 -1.692 1.00 73.56 128 GLU A C 1
ATOM 1021 O O . GLU A 1 128 ? -8.119 18.685 -2.335 1.00 73.56 128 GLU A O 1
ATOM 1026 N N . ASP A 1 129 ? -10.119 18.415 -1.354 1.00 66.88 129 ASP A N 1
ATOM 1027 C CA . ASP A 1 129 ? -10.677 19.705 -1.789 1.00 66.88 129 ASP A CA 1
ATOM 1028 C C . ASP A 1 129 ? -9.813 20.899 -1.349 1.00 66.88 129 ASP A C 1
ATOM 1030 O O . ASP A 1 129 ? -9.580 21.848 -2.106 1.00 66.88 129 ASP A O 1
ATOM 1034 N N . ARG A 1 130 ? -9.285 20.856 -0.119 1.00 68.81 130 ARG A N 1
ATOM 1035 C CA . ARG A 1 130 ? -8.395 21.902 0.414 1.00 68.81 130 ARG A CA 1
ATOM 1036 C C . ARG A 1 130 ? -7.035 21.939 -0.276 1.00 68.81 130 ARG A C 1
ATOM 1038 O O . ARG A 1 130 ? -6.424 23.006 -0.315 1.00 68.81 130 ARG A O 1
ATOM 1045 N N . LEU A 1 131 ? -6.543 20.797 -0.753 1.00 64.06 131 LEU A N 1
ATOM 1046 C CA . LEU A 1 131 ? -5.285 20.700 -1.493 1.00 64.06 131 LEU A CA 1
ATOM 1047 C C . LEU A 1 131 ? -5.458 21.127 -2.953 1.00 64.06 131 LEU A C 1
ATOM 1049 O O . LEU A 1 131 ? -4.565 21.775 -3.480 1.00 64.06 131 LEU A O 1
ATOM 1053 N N . ALA A 1 132 ? -6.602 20.830 -3.574 1.00 58.25 132 ALA A N 1
ATOM 1054 C CA . ALA A 1 132 ? -6.926 21.252 -4.939 1.00 58.25 132 ALA A CA 1
ATOM 1055 C C . ALA A 1 132 ? -7.256 22.753 -5.058 1.00 58.25 132 ALA A C 1
ATOM 1057 O O . ALA A 1 132 ? -7.167 23.325 -6.141 1.00 58.25 132 ALA A O 1
ATOM 1058 N N . SER A 1 133 ? -7.636 23.395 -3.949 1.00 59.91 133 SER A N 1
ATOM 1059 C CA . SER A 1 133 ? -7.935 24.835 -3.883 1.00 59.91 133 SER A CA 1
ATOM 1060 C C . SER A 1 133 ? -6.702 25.724 -3.629 1.00 59.91 133 SER A C 1
ATOM 1062 O O . SER A 1 133 ? -6.860 26.926 -3.407 1.00 59.91 133 SER A O 1
ATOM 1064 N N . LYS A 1 134 ?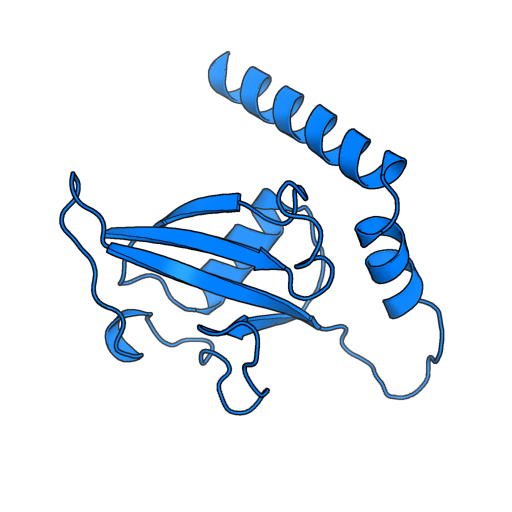 -5.494 25.150 -3.599 1.00 48.44 134 LYS A N 1
ATOM 1065 C CA . LYS A 1 134 ? -4.212 25.855 -3.440 1.00 48.44 134 LYS A CA 1
ATOM 1066 C C . LYS A 1 134 ? -3.395 25.784 -4.720 1.00 48.44 134 LYS A C 1
ATOM 1068 O O . LYS A 1 134 ? -2.720 26.797 -5.001 1.00 48.44 134 LYS A O 1
#

Radius of gyration: 15.77 Å; chains: 1; bounding box: 35×42×48 Å

Organism: Opisthorchis viverrini (NCBI:txid6198)

Foldseek 3Di:
DEFEWEAELLQNVPPPFQLTDTDDDDQQDFPVVVVVVSCVSPVDPFPDKFKAQDSPDDSVRTRDGPDGNVNVVDDFDDPVDTHYGYIYMYRDHPDPPDDPDDPCCVVSCLSVPPVNRVVVVVVSVVVVVVVVVD

pLDDT: mean 80.99, std 16.08, range [34.31, 97.5]

Secondary structure (DSSP, 8-state):
-EEEEEEEGGGTT-TT-TT-EEEEE-TT-BHHHHHHHHHHHH----SEEEEESSTT--GGGPPPTT-BTGGGT----BTTBPEEEEEEEEEE-S--SS--SSHHHHHHHHHH-HHHHHHHHHHHHHHHHHHHT-

Sequence (134 aa):
WILARFYCLSCLEISEHPYHFSRSISVNTYSEGLADIIRNRTGLCTPKIAIFLSSDAEDSTQLQPETMLCDQGLRGGEEWSPMEVGFYYRPLMENQQSCSDIGDFEFVISVHDPILWSKMIIDLAKCEDRLASK